Protein AF-A0A2N3FZ22-F1 (afdb_monomer_lite)

Radius of gyration: 22.44 Å; chains: 1; bounding box: 53×67×43 Å

Foldseek 3Di:
DDDDDDDDDDDDDDDDDDDDDDDDDDDDDDDDPDPDPPPPDDPPDDQDPDPLLVVLVVLLVVLVVLQAAPLQSVQSNVCSSVSHHDVVSLVVLVVQLQVLLVVLPFPDKDWDFADPDVVDTDTDIDTHHPPDPVVSVVSSVVSNVVSCSHGHVSVVVCNVPRDPDD

Secondary structure (DSSP, 8-state):
-----------------------PPPP---PPP-------PPPSS-----HHHHHHHHHHHHHHHTT--HHHHHHHHHHHHHTS--HHHHHTTHHHHHHHHHHTT-SEEE--EEEEETTEEEE--EEEPPS--HHHHHHHHHHHHHHHHHHTHHHHHHHHHPPP--

Sequence (166 aa):
MARMLAFALAVTLTLAACTDVSPGPSPLATEPPSVAESSSAAPDGAWEDTPEQQFFREMAFNAEYEGSSQAQIDVLIEAGRRGALDPQRVEDLLPPFFACLADAGAAGVTLPAIEVAPGLAYVDYRIDYPAGDGELKAELERAVFDCELEHFAFAWQAVNRQPAVQ

pLDDT: mean 79.6, std 18.99, range [38.94, 97.69]

Structure (mmCIF, N/CA/C/O backbone):
data_AF-A0A2N3FZ22-F1
#
_entry.id   AF-A0A2N3FZ22-F1
#
loop_
_atom_site.group_PDB
_atom_site.id
_atom_site.type_symbol
_atom_site.label_atom_id
_atom_site.label_alt_id
_atom_site.label_comp_id
_atom_site.label_asym_id
_atom_site.label_entity_id
_atom_site.label_seq_id
_atom_site.pdbx_PDB_ins_code
_atom_site.Cartn_x
_atom_site.Cartn_y
_atom_site.Cartn_z
_atom_site.occupancy
_atom_site.B_iso_or_equiv
_atom_site.auth_seq_id
_atom_site.auth_comp_id
_atom_site.auth_asym_id
_atom_site.auth_atom_id
_atom_site.pdbx_PDB_model_num
ATOM 1 N N . MET A 1 1 ? 29.821 -38.846 -11.316 1.00 42.34 1 MET A N 1
ATOM 2 C CA . MET A 1 1 ? 29.153 -38.410 -10.071 1.00 42.34 1 MET A CA 1
ATOM 3 C C . MET A 1 1 ? 30.031 -37.349 -9.421 1.00 42.34 1 MET A C 1
ATOM 5 O O . MET A 1 1 ? 30.994 -37.703 -8.757 1.00 42.34 1 MET A O 1
ATOM 9 N N . ALA A 1 2 ? 29.782 -36.068 -9.698 1.00 38.94 2 ALA A N 1
ATOM 10 C CA . ALA A 1 2 ? 30.567 -34.956 -9.163 1.00 38.94 2 ALA A CA 1
ATOM 11 C C . ALA A 1 2 ? 29.679 -34.157 -8.200 1.00 38.94 2 ALA A C 1
ATOM 13 O O . ALA A 1 2 ? 28.680 -33.578 -8.614 1.00 38.94 2 ALA A O 1
ATOM 14 N N . ARG A 1 3 ? 30.007 -34.200 -6.905 1.00 42.28 3 ARG A N 1
ATOM 15 C CA . ARG A 1 3 ? 29.373 -33.393 -5.856 1.00 42.28 3 ARG A CA 1
ATOM 16 C C . ARG A 1 3 ? 30.008 -32.002 -5.886 1.00 42.28 3 ARG A C 1
ATOM 18 O O . ARG A 1 3 ? 31.167 -31.869 -5.509 1.00 42.28 3 ARG A O 1
ATOM 25 N N . MET A 1 4 ? 29.268 -30.989 -6.334 1.00 41.72 4 MET A N 1
ATOM 26 C CA . MET A 1 4 ? 29.636 -29.589 -6.116 1.00 41.72 4 MET A CA 1
ATOM 27 C C . MET A 1 4 ? 29.158 -29.168 -4.723 1.00 41.72 4 MET A C 1
ATOM 29 O O . MET A 1 4 ? 27.966 -29.184 -4.432 1.00 41.72 4 MET A O 1
ATOM 33 N N . LEU A 1 5 ? 30.118 -28.849 -3.857 1.00 45.50 5 LEU A N 1
ATOM 34 C CA . LEU A 1 5 ? 29.916 -28.208 -2.561 1.00 45.50 5 LEU A CA 1
ATOM 35 C C . LEU A 1 5 ? 29.703 -26.709 -2.802 1.00 45.50 5 LEU A C 1
ATOM 37 O O . LEU A 1 5 ? 30.634 -26.018 -3.209 1.00 45.50 5 LEU A O 1
ATOM 41 N N . ALA A 1 6 ? 28.488 -26.215 -2.566 1.00 46.12 6 ALA A N 1
ATOM 42 C CA . ALA A 1 6 ? 28.219 -24.785 -2.504 1.00 46.12 6 ALA A CA 1
ATOM 43 C C . ALA A 1 6 ? 28.648 -24.258 -1.126 1.00 46.12 6 ALA A C 1
ATOM 45 O O . ALA A 1 6 ? 28.152 -24.706 -0.093 1.00 46.12 6 ALA A O 1
ATOM 46 N N . PHE A 1 7 ? 29.606 -23.333 -1.127 1.00 47.50 7 PHE A N 1
ATOM 47 C CA . PHE A 1 7 ? 30.018 -22.564 0.043 1.00 47.50 7 PHE A CA 1
ATOM 48 C C . PHE A 1 7 ? 28.922 -21.545 0.383 1.00 47.50 7 PHE A C 1
ATOM 50 O O . PHE A 1 7 ? 28.642 -20.651 -0.412 1.00 47.50 7 PHE A O 1
ATOM 57 N N . ALA A 1 8 ? 28.315 -21.668 1.563 1.00 46.22 8 ALA A N 1
ATOM 58 C CA . ALA A 1 8 ? 27.478 -20.621 2.137 1.00 46.22 8 ALA A CA 1
ATOM 59 C C . ALA A 1 8 ? 28.390 -19.565 2.779 1.00 46.22 8 ALA A C 1
ATOM 61 O O . ALA A 1 8 ? 29.117 -19.861 3.728 1.00 46.22 8 ALA A O 1
ATOM 62 N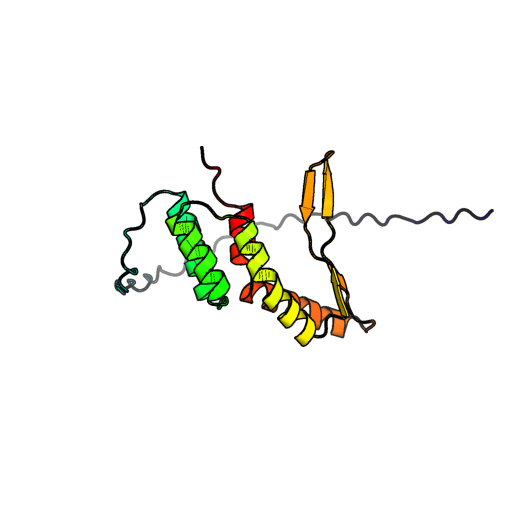 N . LEU A 1 9 ? 28.381 -18.345 2.241 1.00 47.53 9 LEU A N 1
ATOM 63 C CA . LEU A 1 9 ? 29.068 -17.204 2.837 1.00 47.53 9 LEU A CA 1
ATOM 64 C C . LEU A 1 9 ? 28.145 -16.601 3.908 1.00 47.53 9 LEU A C 1
ATOM 66 O O . LEU A 1 9 ? 27.136 -15.982 3.583 1.00 47.53 9 LEU A O 1
ATOM 70 N N . ALA A 1 10 ? 28.462 -16.813 5.184 1.00 44.16 10 ALA A N 1
ATOM 71 C CA . ALA A 1 10 ? 27.795 -16.136 6.292 1.00 44.16 10 ALA A CA 1
ATOM 72 C C . ALA A 1 10 ? 28.437 -14.755 6.488 1.00 44.16 10 ALA A C 1
ATOM 74 O O . ALA A 1 10 ? 29.621 -14.660 6.809 1.00 44.16 10 ALA A O 1
ATOM 75 N N . VAL A 1 11 ? 27.669 -13.686 6.273 1.00 45.72 11 VAL A N 1
ATOM 76 C CA . VAL A 1 11 ? 28.090 -12.316 6.586 1.00 45.72 11 VAL A CA 1
ATOM 77 C C . VAL A 1 11 ? 27.696 -12.022 8.030 1.00 45.72 11 VAL A C 1
ATOM 79 O O . VAL A 1 11 ? 26.521 -11.863 8.346 1.00 45.72 11 VAL A O 1
ATOM 82 N N . THR A 1 12 ? 28.686 -11.973 8.916 1.00 52.09 12 THR A N 1
ATOM 83 C CA . THR A 1 12 ? 28.509 -11.576 10.317 1.00 52.09 12 THR A CA 1
ATOM 84 C C . THR A 1 12 ? 28.612 -10.053 10.415 1.00 52.09 12 THR A C 1
ATOM 86 O O . THR A 1 12 ? 29.682 -9.495 10.177 1.00 52.09 12 THR A O 1
ATOM 89 N N . LEU A 1 13 ? 27.517 -9.369 10.762 1.00 43.94 13 LEU A N 1
ATOM 90 C CA . LEU A 1 13 ? 27.549 -7.944 11.105 1.00 43.94 13 LEU A CA 1
ATOM 91 C C . LEU A 1 13 ? 28.118 -7.777 12.522 1.00 43.94 13 LEU A C 1
ATOM 93 O O . LEU A 1 13 ? 27.486 -8.155 13.507 1.00 43.94 13 LEU A O 1
ATOM 97 N N . THR A 1 14 ? 29.307 -7.190 12.628 1.00 56.84 14 THR A N 1
ATOM 98 C CA . THR A 1 14 ? 29.885 -6.764 13.907 1.00 56.84 14 THR A CA 1
ATOM 99 C C . THR A 1 14 ? 29.378 -5.359 14.227 1.00 56.84 14 THR A C 1
ATOM 101 O O . THR A 1 14 ? 29.742 -4.407 13.537 1.00 56.84 14 THR A O 1
ATOM 104 N N . LEU A 1 15 ? 28.554 -5.207 15.271 1.00 51.06 15 LEU A N 1
ATOM 105 C CA . LEU A 1 15 ? 28.239 -3.891 15.834 1.00 51.06 15 LEU A CA 1
ATOM 106 C C . LEU A 1 15 ? 29.516 -3.299 16.444 1.00 51.06 15 LEU A C 1
ATOM 108 O O . LEU A 1 15 ? 29.990 -3.754 17.486 1.00 51.06 15 LEU A O 1
ATOM 112 N N . ALA A 1 16 ? 30.073 -2.281 15.793 1.00 55.12 16 ALA A N 1
ATOM 113 C CA . ALA A 1 16 ? 31.069 -1.417 16.403 1.00 55.12 16 ALA A CA 1
ATOM 114 C C . ALA A 1 16 ? 30.369 -0.513 17.428 1.00 55.12 16 ALA A C 1
ATOM 116 O O . ALA A 1 16 ? 29.436 0.216 17.096 1.00 55.12 16 ALA A O 1
ATOM 117 N N . ALA A 1 17 ? 30.816 -0.583 18.681 1.00 49.00 17 ALA A N 1
ATOM 118 C CA . ALA A 1 17 ? 30.417 0.340 19.729 1.00 49.00 17 ALA A CA 1
ATOM 119 C C . ALA A 1 17 ? 30.890 1.756 19.361 1.00 49.00 17 ALA A C 1
ATOM 121 O O . ALA A 1 17 ? 32.094 2.011 19.290 1.00 49.00 17 ALA A O 1
ATOM 122 N N . CYS A 1 18 ? 29.949 2.667 19.113 1.00 56.19 18 CYS A N 1
ATOM 123 C CA . CYS A 1 18 ? 30.251 4.086 18.984 1.00 56.19 18 CYS A CA 1
ATOM 124 C C . CYS A 1 18 ? 30.614 4.653 20.359 1.00 56.19 18 CYS A C 1
ATOM 126 O O . CYS A 1 18 ? 29.879 4.518 21.334 1.00 56.19 18 CYS A O 1
ATOM 128 N N . THR A 1 19 ? 31.789 5.263 20.398 1.00 52.03 19 THR A N 1
ATOM 129 C CA . THR A 1 19 ? 32.385 5.996 21.509 1.00 52.03 19 THR A CA 1
ATOM 130 C C . THR A 1 19 ? 31.601 7.259 21.861 1.00 52.03 19 THR A C 1
ATOM 132 O O . THR A 1 19 ? 31.130 7.960 20.967 1.00 52.03 19 THR A O 1
ATOM 135 N N . ASP A 1 20 ? 31.551 7.546 23.165 1.00 47.03 20 ASP A N 1
ATOM 136 C CA . ASP A 1 20 ? 31.135 8.790 23.823 1.00 47.03 20 ASP A CA 1
ATOM 137 C C . ASP A 1 20 ? 31.337 10.059 22.976 1.00 47.03 20 ASP A C 1
ATOM 139 O O . ASP A 1 20 ? 32.462 10.518 22.757 1.00 47.03 20 ASP A O 1
ATOM 143 N N . VAL A 1 21 ? 30.226 10.665 22.552 1.00 57.62 21 VAL A N 1
ATOM 144 C CA . VAL A 1 21 ? 30.180 12.053 22.085 1.00 57.62 21 VAL A CA 1
ATOM 145 C C . VAL A 1 21 ? 29.634 12.902 23.226 1.00 57.62 21 VAL A C 1
ATOM 147 O O . VAL A 1 21 ? 28.481 12.783 23.630 1.00 57.62 21 VAL A O 1
ATOM 150 N N . SER A 1 22 ? 30.507 13.760 23.743 1.00 58.19 22 SER A N 1
ATOM 151 C CA . SER A 1 22 ? 30.220 14.759 24.770 1.00 58.19 22 SER A CA 1
ATOM 152 C C . SER A 1 22 ? 29.113 15.725 24.303 1.00 58.19 22 SER A C 1
ATOM 154 O O . SER A 1 22 ? 29.231 16.262 23.195 1.00 58.19 22 SER A O 1
ATOM 156 N N . PRO A 1 23 ? 28.052 15.990 25.091 1.00 55.09 23 PRO A N 1
ATOM 157 C CA . PRO A 1 23 ? 27.015 16.937 24.698 1.00 55.09 23 PRO A CA 1
ATOM 158 C C . PRO A 1 23 ? 27.548 18.373 24.790 1.00 55.09 23 PRO A C 1
ATOM 160 O O . PRO A 1 23 ? 27.840 18.889 25.870 1.00 55.09 23 PRO A O 1
ATOM 163 N N . GLY A 1 24 ? 27.678 19.024 23.633 1.00 62.66 24 GLY A N 1
ATOM 164 C CA . GLY A 1 24 ? 27.854 20.473 23.548 1.00 62.66 24 GLY A CA 1
ATOM 165 C C . GLY A 1 24 ? 26.628 21.223 24.093 1.00 62.66 24 GLY A C 1
ATOM 166 O O . GLY A 1 24 ? 25.553 20.635 24.225 1.00 62.66 24 GLY A O 1
ATOM 167 N N . PRO A 1 25 ? 26.763 22.518 24.431 1.00 59.91 25 PRO A N 1
ATOM 168 C CA . PRO A 1 25 ? 25.665 23.303 24.981 1.00 59.91 25 PRO A CA 1
ATOM 169 C C . PRO A 1 25 ? 24.497 23.392 23.993 1.00 59.91 25 PRO A C 1
ATOM 171 O O . PRO A 1 25 ? 24.679 23.755 22.829 1.00 59.91 25 PRO A O 1
ATOM 174 N N . SER A 1 26 ? 23.300 23.070 24.487 1.00 65.38 26 SER A N 1
ATOM 175 C CA . SER A 1 26 ? 22.042 23.130 23.747 1.00 65.38 26 SER A CA 1
ATOM 176 C C . SER A 1 26 ? 21.821 24.523 23.145 1.00 65.38 26 SER A C 1
ATOM 178 O O . SER A 1 26 ? 21.842 25.508 23.892 1.00 65.38 26 SER A O 1
ATOM 180 N N . PRO A 1 27 ? 21.575 24.647 21.828 1.00 59.81 27 PRO A N 1
ATOM 181 C CA . PRO A 1 27 ? 21.061 25.889 21.280 1.00 59.81 27 PRO A CA 1
ATOM 182 C C . PRO A 1 27 ? 19.674 26.163 21.873 1.00 59.81 27 PRO A C 1
ATOM 184 O O . PRO A 1 27 ? 18.856 25.260 22.051 1.00 59.81 27 PRO A O 1
ATOM 187 N N . LEU A 1 28 ? 19.466 27.427 22.231 1.00 56.03 28 LEU A N 1
ATOM 188 C CA . LEU A 1 28 ? 18.249 27.986 22.809 1.00 56.03 28 LEU A CA 1
ATOM 189 C C . LEU A 1 28 ? 16.992 27.479 22.090 1.00 56.03 28 LEU A C 1
ATOM 191 O O . LEU A 1 28 ? 16.902 27.529 20.863 1.00 56.03 28 LEU A O 1
ATOM 195 N N . ALA A 1 29 ? 16.031 27.020 22.894 1.00 54.34 29 ALA A N 1
ATOM 196 C CA . ALA A 1 29 ? 14.697 26.622 22.477 1.00 54.34 29 ALA A CA 1
ATOM 197 C C . ALA A 1 29 ? 14.060 27.734 21.633 1.00 54.34 29 ALA A C 1
ATOM 199 O O . ALA A 1 29 ? 13.662 28.778 22.146 1.00 54.34 29 ALA A O 1
ATOM 200 N N . THR A 1 30 ? 14.004 27.507 20.325 1.00 56.47 30 THR A N 1
ATOM 201 C CA . THR A 1 30 ? 13.127 28.259 19.435 1.00 56.47 30 THR A CA 1
ATOM 202 C C . THR A 1 30 ? 11.763 27.608 19.583 1.00 56.47 30 THR A C 1
ATOM 204 O O . THR A 1 30 ? 11.611 26.432 19.254 1.00 56.47 30 THR A O 1
ATOM 207 N N . GLU A 1 31 ? 10.813 28.327 20.180 1.00 55.31 31 GLU A N 1
ATOM 208 C CA . GLU A 1 31 ? 9.428 27.874 20.296 1.00 55.31 31 GLU A CA 1
ATOM 209 C C . GLU A 1 31 ? 8.922 27.424 18.914 1.00 55.31 31 GLU A C 1
ATOM 211 O O . GLU A 1 31 ? 9.100 28.163 17.937 1.00 55.31 31 GLU A O 1
ATOM 216 N N . PRO A 1 32 ? 8.333 26.220 18.788 1.00 59.06 32 PRO A N 1
ATOM 217 C CA . PRO A 1 32 ? 7.691 25.833 17.543 1.00 59.06 32 PRO A CA 1
ATOM 218 C C . PRO A 1 32 ? 6.557 26.824 17.243 1.00 59.06 32 PRO A C 1
ATOM 220 O O . PRO A 1 32 ? 5.902 27.304 18.175 1.00 59.06 32 PRO A O 1
ATOM 223 N N . PRO A 1 33 ? 6.306 27.157 15.965 1.00 52.34 33 PRO A N 1
ATOM 224 C CA . PRO A 1 33 ? 5.162 27.979 15.616 1.00 52.34 33 PRO A CA 1
ATOM 225 C C . PRO A 1 33 ? 3.894 27.309 16.149 1.00 52.34 33 PRO A C 1
ATOM 227 O O . PRO A 1 33 ? 3.631 26.141 15.864 1.00 52.34 33 PRO A O 1
ATOM 230 N N . SER A 1 34 ? 3.135 28.066 16.944 1.00 53.44 34 SER A N 1
ATOM 231 C CA . SER A 1 34 ? 1.773 27.727 17.344 1.00 53.44 34 SER A CA 1
ATOM 232 C C . SER A 1 34 ? 1.002 27.325 16.091 1.00 53.44 34 SER A C 1
ATOM 234 O O . SER A 1 34 ? 0.791 28.147 15.194 1.00 53.44 34 SER A O 1
ATOM 236 N N . VAL A 1 35 ? 0.656 26.043 16.000 1.00 53.12 35 VAL A N 1
ATOM 237 C CA . VAL A 1 35 ? -0.224 25.525 14.960 1.00 53.12 35 VAL A CA 1
ATOM 238 C C . VAL A 1 35 ? -1.570 26.187 15.209 1.00 53.12 35 VAL A C 1
ATOM 240 O O . VAL A 1 35 ? -2.310 25.813 16.114 1.00 53.12 35 VAL A O 1
ATOM 243 N N . ALA A 1 36 ? -1.848 27.243 14.449 1.00 44.25 36 ALA A N 1
ATOM 244 C CA . ALA A 1 36 ? -3.189 27.767 14.335 1.00 44.25 36 ALA A CA 1
ATOM 245 C C . ALA A 1 36 ? -4.083 26.598 13.913 1.00 44.25 36 ALA A C 1
ATOM 247 O O . ALA A 1 36 ? -3.813 25.960 12.893 1.00 44.25 36 ALA A O 1
ATOM 248 N N . GLU A 1 37 ? -5.103 26.317 14.725 1.00 47.75 37 GLU A N 1
ATOM 249 C CA . GLU A 1 37 ? -6.208 25.414 14.423 1.00 47.75 37 GLU A CA 1
ATOM 250 C C . GLU A 1 37 ? -6.767 25.747 13.034 1.00 47.75 37 GLU A C 1
ATOM 252 O O . GLU A 1 37 ? -7.660 26.577 12.867 1.00 47.75 37 GLU A O 1
ATOM 257 N N . SER A 1 38 ? -6.229 25.095 12.005 1.00 47.50 38 SER A N 1
ATOM 258 C CA . SER A 1 38 ? -6.905 24.961 10.727 1.00 47.50 38 SER A CA 1
ATOM 259 C C . SER A 1 38 ? -7.963 23.895 10.932 1.00 47.50 38 SER A C 1
ATOM 261 O O . SER A 1 38 ? -7.767 22.714 10.659 1.00 47.50 38 SER A O 1
ATOM 263 N N . SER A 1 39 ? -9.079 24.354 11.493 1.00 53.88 39 SER A N 1
ATOM 264 C CA . SER A 1 39 ? -10.363 23.677 11.463 1.00 53.88 39 SER A CA 1
ATOM 265 C C . SER A 1 39 ? -10.751 23.471 9.999 1.00 53.88 39 SER A C 1
ATOM 267 O O . SER A 1 39 ? -11.382 24.319 9.368 1.00 53.88 39 SER A O 1
ATOM 269 N N . SER A 1 40 ? -10.303 22.353 9.432 1.00 47.66 40 SER A N 1
ATOM 270 C CA . SER A 1 40 ? -11.003 21.715 8.330 1.00 47.66 40 SER A CA 1
ATOM 271 C C . SER A 1 40 ? -12.009 20.775 8.981 1.00 47.66 40 SER A C 1
ATOM 273 O O . SER A 1 40 ? -11.656 19.856 9.720 1.00 47.66 40 SER A O 1
ATOM 275 N N . ALA A 1 41 ? -13.288 21.102 8.824 1.00 45.25 41 ALA A N 1
ATOM 276 C CA . ALA A 1 41 ? -14.372 20.287 9.335 1.00 45.25 41 ALA A CA 1
ATOM 277 C C . ALA A 1 41 ? -14.225 18.870 8.767 1.00 45.25 41 ALA A C 1
ATOM 279 O O . ALA A 1 41 ? -14.287 18.676 7.552 1.00 45.25 41 ALA A O 1
ATOM 280 N N . ALA A 1 42 ? -14.010 17.892 9.649 1.00 50.47 42 ALA A N 1
ATOM 281 C CA . ALA A 1 42 ? -14.091 16.492 9.274 1.00 50.47 42 ALA A CA 1
ATOM 282 C C . ALA A 1 42 ? -15.484 16.233 8.658 1.00 50.47 42 ALA A C 1
ATOM 284 O O . ALA A 1 42 ? -16.477 16.722 9.206 1.00 50.47 42 ALA A O 1
ATOM 285 N N . PRO A 1 43 ? -15.579 15.510 7.529 1.00 53.09 43 PRO A N 1
ATOM 286 C CA . PRO A 1 43 ? -16.854 15.236 6.877 1.00 53.09 43 PRO A CA 1
ATOM 287 C C . PRO A 1 43 ? -17.811 14.504 7.827 1.00 53.09 43 PRO A C 1
ATOM 289 O O . PRO A 1 43 ? -17.390 13.622 8.576 1.00 53.09 43 PRO A O 1
ATOM 292 N N . ASP A 1 44 ? -19.084 14.905 7.776 1.00 49.72 44 ASP A N 1
ATOM 293 C CA . ASP A 1 44 ? -20.184 14.530 8.671 1.00 49.72 44 ASP A CA 1
ATOM 294 C C . ASP A 1 44 ? -20.212 13.034 9.029 1.00 49.72 44 ASP A C 1
ATOM 296 O O . ASP A 1 44 ? -20.684 12.177 8.281 1.00 49.72 44 ASP A O 1
ATOM 300 N N . GLY A 1 45 ? -19.697 12.742 10.217 1.00 55.12 45 GLY A N 1
ATOM 301 C CA . GLY A 1 45 ? -19.611 11.423 10.826 1.00 55.12 45 GLY A CA 1
ATOM 302 C C . GLY A 1 45 ? -18.650 11.537 11.996 1.00 55.12 45 GLY A C 1
ATOM 303 O O . GLY A 1 45 ? -17.438 11.536 11.798 1.00 55.12 45 GLY A O 1
ATOM 304 N N . ALA A 1 46 ? -19.175 11.748 13.204 1.00 58.03 46 ALA A N 1
ATOM 305 C CA . ALA A 1 46 ? -18.342 11.867 14.392 1.00 58.03 46 ALA A CA 1
ATOM 306 C C . ALA A 1 46 ? -17.580 10.553 14.583 1.00 58.03 46 ALA A C 1
ATOM 308 O O . ALA A 1 46 ? -18.169 9.527 14.908 1.00 58.03 46 ALA A O 1
ATOM 309 N N . TRP A 1 47 ? -16.281 10.592 14.320 1.00 63.53 47 TRP A N 1
ATOM 310 C CA . TRP A 1 47 ? -15.360 9.534 14.687 1.00 63.53 47 TRP A CA 1
ATOM 311 C C . TRP A 1 47 ? -15.459 9.318 16.196 1.00 63.53 47 TRP A C 1
ATOM 313 O O . TRP A 1 47 ? -15.451 10.288 16.956 1.00 63.53 47 TRP A O 1
ATOM 323 N N . GLU A 1 48 ? -15.563 8.072 16.632 1.00 66.75 48 GLU A N 1
ATOM 324 C CA . GLU A 1 48 ? -15.435 7.760 18.047 1.00 66.75 48 GLU A CA 1
ATOM 325 C C . GLU A 1 48 ? -13.945 7.785 18.409 1.00 66.75 48 GLU A C 1
ATOM 327 O O . GLU A 1 48 ? -13.096 7.277 17.676 1.00 66.75 48 GLU A O 1
ATOM 332 N N . ASP A 1 49 ? -13.596 8.362 19.556 1.00 78.38 49 ASP A N 1
ATOM 333 C CA . ASP A 1 49 ? -12.199 8.489 19.990 1.00 78.38 49 ASP A CA 1
ATOM 334 C C . ASP A 1 49 ? -11.639 7.175 20.568 1.00 78.38 49 ASP A C 1
ATOM 336 O O . ASP A 1 49 ? -10.993 7.160 21.616 1.00 78.38 49 ASP A O 1
ATOM 340 N N . THR A 1 50 ? -11.876 6.049 19.895 1.00 90.81 50 THR A N 1
ATOM 341 C CA . THR A 1 50 ? -11.217 4.781 20.236 1.00 90.81 50 THR A CA 1
ATOM 342 C C . THR A 1 50 ? -9.766 4.780 19.731 1.00 90.81 50 THR A C 1
ATOM 344 O O . THR A 1 50 ? -9.473 5.414 18.708 1.00 90.81 50 THR A O 1
ATOM 347 N N . PRO A 1 51 ? -8.837 4.082 20.412 1.00 91.38 51 PRO A N 1
ATOM 348 C CA . PRO A 1 51 ? -7.449 3.966 19.960 1.00 91.38 51 PRO A CA 1
ATOM 349 C C . PRO A 1 51 ? -7.313 3.442 18.522 1.00 91.38 51 PRO A C 1
ATOM 351 O O . PRO A 1 51 ? -6.465 3.913 17.767 1.00 91.38 51 PRO A O 1
ATOM 354 N N . GLU A 1 52 ? -8.171 2.507 18.117 1.00 91.56 52 GLU A N 1
ATOM 355 C CA . GLU A 1 52 ? -8.178 1.913 16.781 1.00 91.56 52 GLU A CA 1
ATOM 356 C C . GLU A 1 52 ? -8.553 2.945 15.712 1.00 91.56 52 GLU A C 1
ATOM 358 O O . GLU A 1 52 ? -7.875 3.071 14.692 1.00 91.56 52 GLU A O 1
ATOM 363 N N . GLN A 1 53 ? -9.607 3.729 15.953 1.00 92.56 53 GLN A N 1
ATOM 364 C CA . GLN A 1 53 ? -10.033 4.777 15.023 1.00 92.56 53 GLN A CA 1
ATOM 365 C C . GLN A 1 53 ? -8.997 5.911 14.929 1.00 92.56 53 GLN A C 1
ATOM 367 O O . GLN A 1 53 ? -8.778 6.457 13.844 1.00 92.56 53 GLN A O 1
ATOM 372 N N . GLN A 1 54 ? -8.310 6.240 16.032 1.00 92.25 54 GLN A N 1
ATOM 373 C CA . GLN A 1 54 ? -7.195 7.199 16.030 1.00 92.25 54 GLN A CA 1
ATOM 374 C C . GLN A 1 54 ? -6.007 6.697 15.196 1.00 92.25 54 GLN A C 1
ATOM 376 O O . GLN A 1 54 ? -5.487 7.457 14.381 1.00 92.25 54 GLN A O 1
ATOM 381 N N . PHE A 1 55 ? -5.634 5.418 15.326 1.00 94.38 55 PHE A N 1
ATOM 382 C CA . PHE A 1 55 ? -4.552 4.809 14.547 1.00 94.38 55 PHE A CA 1
ATOM 383 C C . PHE A 1 55 ? -4.767 4.957 13.035 1.00 94.38 55 PHE A C 1
ATOM 385 O O . PHE A 1 55 ? -3.893 5.450 12.324 1.00 94.38 55 PHE A O 1
ATOM 392 N N . PHE A 1 56 ? -5.943 4.580 12.528 1.00 95.62 56 PHE A N 1
ATOM 393 C CA . PHE A 1 56 ? -6.218 4.677 11.091 1.00 95.62 56 PHE A CA 1
ATOM 394 C C . PHE A 1 56 ? -6.299 6.122 10.597 1.00 95.62 56 PHE A C 1
ATOM 396 O O . PHE A 1 56 ? -5.914 6.398 9.462 1.00 95.62 56 PHE A O 1
ATOM 403 N N . ARG A 1 57 ? -6.748 7.056 11.442 1.00 92.81 57 ARG A N 1
ATOM 404 C CA . ARG A 1 57 ? -6.733 8.482 11.108 1.00 92.81 57 ARG A CA 1
ATOM 405 C C . ARG A 1 57 ? -5.312 9.011 10.951 1.00 92.81 57 ARG A C 1
ATOM 407 O O . ARG A 1 57 ? -5.045 9.736 10.000 1.00 92.81 57 ARG A O 1
ATOM 414 N N . GLU A 1 58 ? -4.410 8.636 11.853 1.00 95.19 58 GLU A N 1
ATOM 415 C CA . GLU A 1 58 ? -2.998 9.008 11.754 1.00 95.19 58 GLU A CA 1
ATOM 416 C C . GLU A 1 58 ? -2.342 8.376 10.519 1.00 95.19 58 GLU A C 1
ATOM 418 O O . GLU A 1 58 ? -1.634 9.059 9.783 1.00 95.19 58 GLU A O 1
ATOM 423 N N . MET A 1 59 ? -2.653 7.112 10.209 1.00 96.50 59 MET A N 1
ATOM 424 C CA . MET A 1 59 ? -2.200 6.469 8.969 1.00 96.50 59 MET A CA 1
ATOM 425 C C . MET A 1 59 ? -2.715 7.186 7.714 1.00 96.50 59 MET A C 1
ATOM 427 O O . MET A 1 59 ? -1.943 7.374 6.779 1.00 96.50 59 MET A O 1
ATOM 431 N N . ALA A 1 60 ? -3.985 7.608 7.687 1.00 96.81 60 ALA A N 1
ATOM 432 C CA . ALA A 1 60 ? -4.556 8.361 6.568 1.00 96.81 60 ALA A CA 1
ATOM 433 C C . ALA A 1 60 ? -3.892 9.738 6.405 1.00 96.81 60 ALA A C 1
ATOM 435 O O . ALA A 1 60 ? -3.546 10.117 5.290 1.00 96.81 60 ALA A O 1
ATOM 436 N N . PHE A 1 61 ? -3.663 10.451 7.512 1.00 96.62 61 PHE A N 1
ATOM 437 C CA . PHE A 1 61 ? -2.948 11.728 7.510 1.00 96.62 61 PHE A CA 1
ATOM 438 C C . PHE A 1 61 ? -1.512 11.576 6.989 1.00 96.62 61 PHE A C 1
ATOM 440 O O . PHE A 1 61 ? -1.079 12.356 6.145 1.00 96.62 61 PHE A O 1
ATOM 447 N N . ASN A 1 62 ? -0.784 10.552 7.442 1.00 96.62 62 ASN A N 1
ATOM 448 C CA . ASN A 1 62 ? 0.574 10.283 6.968 1.00 96.62 62 ASN A CA 1
ATOM 449 C C . ASN A 1 62 ? 0.590 9.904 5.481 1.00 96.62 62 ASN A C 1
ATOM 451 O O . ASN A 1 62 ? 1.455 10.370 4.745 1.00 96.62 62 ASN A O 1
ATOM 455 N N . ALA A 1 63 ? -0.384 9.108 5.027 1.00 97.12 63 ALA A N 1
ATOM 456 C CA . ALA A 1 63 ? -0.535 8.763 3.619 1.00 97.12 63 ALA A CA 1
ATOM 457 C C . ALA A 1 63 ? -0.754 10.017 2.756 1.00 97.12 63 ALA A C 1
ATOM 459 O O . ALA A 1 63 ? -0.086 10.181 1.739 1.00 97.12 63 ALA A O 1
ATOM 460 N N . GLU A 1 64 ? -1.640 10.924 3.177 1.00 96.88 64 GLU A N 1
ATOM 461 C CA . GLU A 1 64 ? -1.870 12.206 2.500 1.00 96.88 64 GLU A CA 1
ATOM 462 C C . GLU A 1 64 ? -0.607 13.080 2.488 1.00 96.88 64 GLU A C 1
ATOM 464 O O . GLU A 1 64 ? -0.236 13.614 1.443 1.00 96.88 64 GLU A O 1
ATOM 469 N N . TYR A 1 65 ? 0.088 13.184 3.625 1.00 97.00 65 TYR A N 1
ATOM 470 C CA . TYR A 1 65 ? 1.320 13.964 3.753 1.00 97.00 65 TYR A CA 1
ATOM 471 C C . TYR A 1 65 ? 2.439 13.468 2.824 1.00 97.00 65 TYR A C 1
ATOM 473 O O . TYR A 1 65 ? 3.119 14.279 2.196 1.00 97.00 65 TYR A O 1
ATOM 481 N N . GLU A 1 66 ? 2.600 12.150 2.702 1.00 96.69 66 GLU A N 1
ATOM 482 C CA . GLU A 1 66 ? 3.600 11.507 1.835 1.00 96.69 66 GLU A CA 1
ATOM 483 C C . GLU A 1 66 ? 3.138 11.394 0.368 1.00 96.69 66 GLU A C 1
ATOM 485 O O . GLU A 1 66 ? 3.844 10.834 -0.467 1.00 96.69 66 GLU A O 1
ATOM 490 N N . GLY A 1 67 ? 1.964 11.940 0.025 1.00 95.88 67 GLY A N 1
ATOM 491 C CA . GLY A 1 67 ? 1.480 12.009 -1.356 1.00 95.88 67 GLY A CA 1
ATOM 492 C C . GLY A 1 67 ? 0.891 10.703 -1.897 1.00 95.88 67 GLY A C 1
ATOM 493 O O . GLY A 1 67 ? 0.937 10.462 -3.101 1.00 95.88 67 GLY A O 1
ATOM 494 N N . SER A 1 68 ? 0.326 9.863 -1.030 1.00 97.50 68 SER A N 1
ATOM 495 C CA . SER A 1 68 ? -0.395 8.652 -1.435 1.00 97.50 68 SER A CA 1
ATOM 496 C C . SER A 1 68 ? -1.612 8.967 -2.309 1.00 97.50 68 SER A C 1
ATOM 498 O O . SER A 1 68 ? -2.241 10.020 -2.206 1.00 97.50 68 SER A O 1
ATOM 500 N N . SER A 1 69 ? -2.006 8.004 -3.137 1.00 97.69 69 SER A N 1
ATOM 501 C CA . SER A 1 69 ? -3.216 8.085 -3.952 1.00 97.69 69 SER A CA 1
ATOM 502 C C . SER A 1 69 ? -4.491 8.183 -3.105 1.00 97.69 69 SER A C 1
ATOM 504 O O . SER A 1 69 ? -4.609 7.587 -2.030 1.00 97.69 69 SER A O 1
ATOM 506 N N . GLN A 1 70 ? -5.506 8.869 -3.645 1.00 97.69 70 GLN A N 1
ATOM 507 C CA . GLN A 1 70 ? -6.802 9.021 -2.973 1.00 97.69 70 GLN A CA 1
ATOM 508 C C . GLN A 1 70 ? -7.465 7.671 -2.663 1.00 97.69 70 GLN A C 1
ATOM 510 O O . GLN A 1 70 ? -8.084 7.525 -1.617 1.00 97.69 70 GLN A O 1
ATOM 515 N N . ALA A 1 71 ? -7.291 6.662 -3.524 1.00 97.50 71 ALA A N 1
ATOM 516 C CA . ALA A 1 71 ? -7.842 5.326 -3.298 1.00 97.50 71 ALA A CA 1
ATOM 517 C C . ALA A 1 71 ? -7.306 4.686 -2.004 1.00 97.50 71 ALA A C 1
ATOM 519 O O . ALA A 1 71 ? -8.070 4.107 -1.234 1.00 97.50 71 ALA A O 1
ATOM 520 N N . GLN A 1 72 ? -6.005 4.827 -1.738 1.00 97.38 72 GLN A N 1
ATOM 521 C CA . GLN A 1 72 ? -5.385 4.346 -0.505 1.00 97.38 72 GLN A CA 1
ATOM 522 C C . GLN A 1 72 ? -5.883 5.129 0.719 1.00 97.38 72 GLN A C 1
ATOM 524 O O . GLN A 1 72 ? -6.206 4.534 1.750 1.00 97.38 72 GLN A O 1
ATOM 529 N N . ILE A 1 73 ? -5.982 6.456 0.596 1.00 97.50 73 ILE A N 1
ATOM 530 C CA . ILE A 1 73 ? -6.490 7.333 1.658 1.00 97.50 73 ILE A CA 1
ATOM 531 C C . ILE A 1 73 ? -7.944 6.974 2.002 1.00 97.50 73 ILE A C 1
ATOM 533 O O . ILE A 1 73 ? -8.277 6.841 3.178 1.00 97.50 73 ILE A O 1
ATOM 537 N N . ASP A 1 74 ? -8.794 6.728 1.004 1.00 97.12 74 ASP A N 1
ATOM 538 C CA . ASP A 1 74 ? -10.199 6.355 1.194 1.00 97.12 74 ASP A CA 1
ATOM 539 C C . ASP A 1 74 ? -10.343 5.025 1.953 1.00 97.12 74 ASP A C 1
ATOM 541 O O . ASP A 1 74 ? -11.192 4.907 2.842 1.00 97.12 74 ASP A O 1
ATOM 545 N N . VAL A 1 75 ? -9.490 4.035 1.654 1.00 96.94 75 VAL A N 1
ATOM 546 C CA . VAL A 1 75 ? -9.439 2.756 2.386 1.00 96.94 75 VAL A CA 1
ATOM 547 C C . VAL A 1 75 ? -9.104 2.975 3.864 1.00 96.94 75 VAL A C 1
ATOM 549 O O . VAL A 1 75 ? -9.750 2.386 4.734 1.00 96.94 75 VAL A O 1
ATOM 552 N N . LEU A 1 76 ? -8.134 3.843 4.165 1.00 96.62 76 LEU A N 1
ATOM 553 C CA . LEU A 1 76 ? -7.724 4.158 5.538 1.00 96.62 76 LEU A CA 1
ATOM 554 C C . LEU A 1 76 ? -8.790 4.963 6.294 1.00 96.62 76 LEU A C 1
ATOM 556 O O . LEU A 1 76 ? -9.067 4.672 7.458 1.00 96.62 76 LEU A O 1
ATOM 560 N N . ILE A 1 77 ? -9.435 5.928 5.633 1.00 95.56 77 ILE A N 1
ATOM 561 C CA . ILE A 1 77 ? -10.543 6.702 6.207 1.00 95.56 77 ILE A CA 1
ATOM 562 C C . ILE A 1 77 ? -11.702 5.770 6.571 1.00 95.56 77 ILE A C 1
ATOM 564 O O . ILE A 1 77 ? -12.241 5.847 7.674 1.00 95.56 77 ILE A O 1
ATOM 568 N N . GLU A 1 78 ? -12.076 4.858 5.676 1.00 94.75 78 GLU A N 1
ATOM 569 C CA . GLU A 1 78 ? -13.146 3.900 5.951 1.00 94.75 78 GLU A CA 1
ATOM 570 C C . GLU A 1 78 ? -12.773 2.930 7.082 1.00 94.75 78 GLU A C 1
ATOM 572 O O . GLU A 1 78 ? -13.596 2.658 7.959 1.00 94.75 78 GLU A O 1
ATOM 577 N N . ALA A 1 79 ? -11.525 2.453 7.121 1.00 93.88 79 ALA A N 1
ATOM 578 C CA . ALA A 1 79 ? -11.037 1.625 8.221 1.00 93.88 79 ALA A CA 1
ATOM 579 C C . ALA A 1 79 ? -11.121 2.353 9.563 1.00 93.88 79 ALA A C 1
ATOM 581 O O . ALA A 1 79 ? -11.587 1.787 10.552 1.00 93.88 79 ALA A O 1
ATOM 582 N N . GLY A 1 80 ? -10.745 3.629 9.597 1.00 93.38 80 GLY A N 1
ATOM 583 C CA . GLY A 1 80 ? -10.828 4.412 10.815 1.00 93.38 80 GLY A CA 1
ATOM 584 C C . GLY A 1 80 ? -12.256 4.776 11.225 1.00 93.38 80 GLY A C 1
ATOM 585 O O . GLY A 1 80 ? -12.471 5.021 12.400 1.00 93.38 80 GLY A O 1
ATOM 586 N N . ARG A 1 81 ? -13.253 4.760 10.332 1.00 91.81 81 ARG A N 1
ATOM 587 C CA . ARG A 1 81 ? -14.670 4.847 10.746 1.00 91.81 81 ARG A CA 1
ATOM 588 C C . ARG A 1 81 ? -15.152 3.561 11.408 1.00 91.81 81 ARG A C 1
ATOM 590 O O . ARG A 1 81 ? -16.032 3.588 12.260 1.00 91.81 81 ARG A O 1
ATOM 597 N N . ARG A 1 82 ? -14.595 2.425 10.986 1.00 90.62 82 ARG A N 1
ATOM 598 C CA . ARG A 1 82 ? -14.966 1.087 11.465 1.00 90.62 82 ARG A CA 1
ATOM 599 C C . ARG A 1 82 ? -14.135 0.623 12.663 1.00 90.62 82 ARG A C 1
ATOM 601 O O . ARG A 1 82 ? -14.526 -0.338 13.316 1.00 90.62 82 ARG A O 1
ATOM 608 N N . GLY A 1 83 ? -12.994 1.265 12.917 1.00 91.62 83 GLY A N 1
ATOM 609 C CA . GLY A 1 83 ? -11.991 0.816 13.885 1.00 91.62 83 GLY A CA 1
ATOM 610 C C . GLY A 1 83 ? -11.255 -0.461 13.464 1.00 91.62 83 GLY A C 1
ATOM 611 O O . GLY A 1 83 ? -10.632 -1.103 14.299 1.00 91.62 83 GLY A O 1
ATOM 612 N N . ALA A 1 84 ? -11.338 -0.864 12.194 1.00 92.69 84 ALA A N 1
ATOM 613 C CA . ALA A 1 84 ? -10.686 -2.068 11.681 1.00 92.69 84 ALA A CA 1
ATOM 614 C C . ALA A 1 84 ? -10.496 -1.985 10.163 1.00 92.69 84 ALA A C 1
ATOM 616 O O . ALA A 1 84 ? -11.369 -1.480 9.449 1.00 92.69 84 ALA A O 1
ATOM 617 N N . LEU A 1 85 ? -9.393 -2.550 9.667 1.00 93.12 85 LEU A N 1
ATOM 618 C CA . LEU A 1 85 ? -9.109 -2.649 8.238 1.00 93.12 85 LEU A CA 1
ATOM 619 C C . LEU A 1 85 ? -9.282 -4.090 7.762 1.00 93.12 85 LEU A C 1
ATOM 621 O O . LEU A 1 85 ? -8.611 -5.007 8.234 1.00 93.12 85 LEU A O 1
ATOM 625 N N . ASP A 1 86 ? -10.188 -4.264 6.805 1.00 90.94 86 ASP A N 1
ATOM 626 C CA . ASP A 1 86 ? -10.403 -5.523 6.099 1.00 90.94 86 ASP A CA 1
ATOM 627 C C . ASP A 1 86 ? -9.267 -5.745 5.082 1.00 90.94 86 ASP A C 1
ATOM 629 O O . ASP A 1 86 ? -9.121 -4.918 4.175 1.00 90.94 86 ASP A O 1
ATOM 633 N N . PRO A 1 87 ? -8.478 -6.832 5.191 1.00 88.56 87 PRO A N 1
ATOM 634 C CA . PRO A 1 87 ? -7.400 -7.129 4.250 1.00 88.56 87 PRO A CA 1
ATOM 635 C C . PRO A 1 87 ? -7.848 -7.140 2.784 1.00 88.56 87 PRO A C 1
ATOM 637 O O . PRO A 1 87 ? -7.090 -6.708 1.918 1.00 88.56 87 PRO A O 1
ATOM 640 N N . GLN A 1 88 ? -9.100 -7.526 2.505 1.00 89.56 88 GLN A N 1
ATOM 641 C CA . GLN A 1 88 ? -9.636 -7.544 1.143 1.00 89.56 88 GLN A CA 1
ATOM 642 C C . GLN A 1 88 ? -9.637 -6.149 0.499 1.00 89.56 88 GLN A C 1
ATOM 644 O O . GLN A 1 88 ? -9.452 -6.022 -0.707 1.00 89.56 88 GLN A O 1
ATOM 649 N N . ARG A 1 89 ? -9.792 -5.082 1.296 1.00 93.38 89 ARG A N 1
ATOM 650 C CA . ARG A 1 89 ? -9.736 -3.697 0.800 1.00 93.38 89 ARG A CA 1
ATOM 651 C C . ARG A 1 89 ? -8.340 -3.273 0.370 1.00 93.38 89 ARG A C 1
ATOM 653 O O . ARG A 1 89 ? -8.215 -2.368 -0.445 1.00 93.38 89 ARG A O 1
ATOM 660 N N . VAL A 1 90 ? -7.304 -3.899 0.920 1.00 92.31 90 VAL A N 1
ATOM 661 C CA . VAL A 1 90 ? -5.921 -3.647 0.504 1.00 92.31 90 VAL A CA 1
ATOM 662 C C . VAL A 1 90 ? -5.607 -4.401 -0.784 1.00 92.31 90 VAL A C 1
ATOM 664 O O . VAL A 1 90 ? -4.898 -3.873 -1.634 1.00 92.31 90 VAL A O 1
ATOM 667 N N . GLU A 1 91 ? -6.198 -5.580 -0.990 1.00 91.00 91 GLU A N 1
ATOM 668 C CA . GLU A 1 91 ? -6.091 -6.299 -2.267 1.00 91.00 91 GLU A CA 1
ATOM 669 C C . GLU A 1 91 ? -6.671 -5.492 -3.441 1.00 91.00 91 GLU A C 1
ATOM 671 O O . GLU A 1 91 ? -6.106 -5.510 -4.536 1.00 91.00 91 GLU A O 1
ATOM 676 N N . ASP A 1 92 ? -7.731 -4.710 -3.205 1.00 93.75 92 ASP A N 1
ATOM 677 C CA . ASP A 1 92 ? -8.317 -3.802 -4.204 1.00 93.75 92 ASP A CA 1
ATOM 678 C C . ASP A 1 92 ? -7.343 -2.686 -4.658 1.00 93.75 92 ASP A C 1
ATOM 680 O O . ASP A 1 92 ? -7.544 -2.086 -5.716 1.00 93.75 92 ASP A O 1
ATOM 684 N N . LEU A 1 93 ? -6.272 -2.418 -3.896 1.00 94.94 93 LEU A N 1
ATOM 685 C CA . LEU A 1 93 ? -5.225 -1.438 -4.226 1.00 94.94 93 LEU A CA 1
ATOM 686 C C . LEU A 1 93 ? -4.083 -2.031 -5.068 1.00 94.94 93 LEU A C 1
ATOM 688 O O . LEU A 1 93 ? -3.248 -1.292 -5.590 1.00 94.94 93 LEU A O 1
ATOM 692 N N . LEU A 1 94 ? -4.034 -3.355 -5.239 1.00 93.38 94 LEU A N 1
ATOM 693 C CA . LEU A 1 94 ? -2.966 -4.021 -5.986 1.00 93.38 94 LEU A CA 1
ATOM 694 C C . LEU A 1 94 ? -3.000 -3.769 -7.507 1.00 93.38 94 LEU A C 1
ATOM 696 O O . LEU A 1 94 ? -1.930 -3.612 -8.094 1.00 93.38 94 LEU A O 1
ATOM 700 N N . PRO A 1 95 ? -4.161 -3.687 -8.191 1.00 94.44 95 PRO A N 1
ATOM 701 C CA . PRO A 1 95 ? -4.190 -3.410 -9.627 1.00 94.44 95 PRO A CA 1
ATOM 702 C C . PRO A 1 95 ? -3.486 -2.109 -10.062 1.00 94.44 95 PRO A C 1
ATOM 704 O O . PRO A 1 95 ? -2.675 -2.187 -10.989 1.00 94.44 95 PRO A O 1
ATOM 707 N N . PRO A 1 96 ? -3.728 -0.929 -9.447 1.00 95.25 96 PRO A N 1
ATOM 708 C CA . PRO A 1 96 ? -2.995 0.285 -9.815 1.00 95.25 96 PRO A CA 1
ATOM 709 C C . PRO A 1 96 ? -1.501 0.186 -9.484 1.00 95.25 96 PRO A C 1
ATOM 711 O O . PRO A 1 96 ? -0.681 0.628 -10.284 1.00 95.25 96 PRO A O 1
ATOM 714 N N . PHE A 1 97 ? -1.129 -0.483 -8.388 1.00 94.88 97 PHE A N 1
ATOM 715 C CA . PHE A 1 97 ? 0.271 -0.783 -8.086 1.00 94.88 97 PHE A CA 1
ATOM 716 C C . PHE A 1 97 ? 0.946 -1.601 -9.201 1.00 94.88 97 PHE A C 1
ATOM 718 O O . PHE A 1 97 ? 2.024 -1.239 -9.670 1.00 94.88 97 PHE A O 1
ATOM 725 N N . PHE A 1 98 ? 0.303 -2.665 -9.692 1.00 94.00 98 PHE A N 1
ATOM 726 C CA . PHE A 1 98 ? 0.853 -3.467 -10.791 1.00 94.00 98 PHE A CA 1
ATOM 727 C C . PHE A 1 98 ? 0.973 -2.681 -12.096 1.00 94.00 98 PHE A C 1
ATOM 729 O O . PHE A 1 98 ? 1.927 -2.896 -12.842 1.00 94.00 98 PHE A O 1
ATOM 736 N N . ALA A 1 99 ? 0.035 -1.771 -12.368 1.00 95.00 99 ALA A N 1
ATOM 737 C CA . ALA A 1 99 ? 0.129 -0.875 -13.515 1.00 95.00 99 ALA A CA 1
ATOM 738 C C . ALA A 1 99 ? 1.341 0.065 -13.389 1.00 95.00 99 ALA A C 1
ATOM 740 O O . ALA A 1 99 ? 2.136 0.143 -14.321 1.00 95.00 99 ALA A O 1
ATOM 741 N N . CYS A 1 100 ? 1.541 0.677 -12.217 1.00 96.25 100 CYS A N 1
ATOM 742 C CA . CYS A 1 100 ? 2.696 1.534 -11.936 1.00 96.25 100 CYS A CA 1
ATOM 743 C C . CYS A 1 100 ? 4.029 0.793 -12.138 1.00 96.25 100 CYS A C 1
ATOM 745 O O . CYS A 1 100 ? 4.932 1.292 -12.808 1.00 96.25 100 CYS A O 1
ATOM 747 N N . LEU A 1 101 ? 4.134 -0.4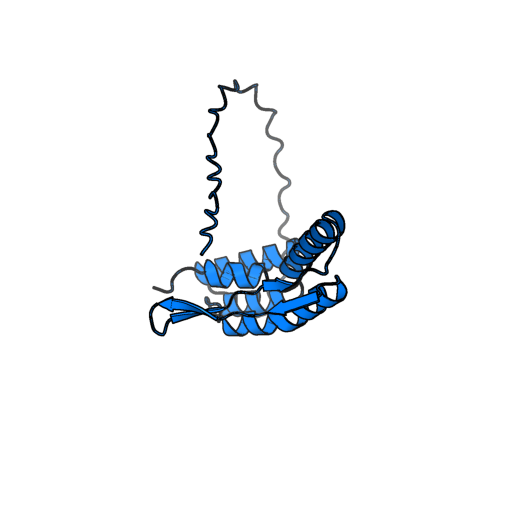48 -11.649 1.00 94.25 101 LEU A N 1
ATOM 748 C CA . LEU A 1 101 ? 5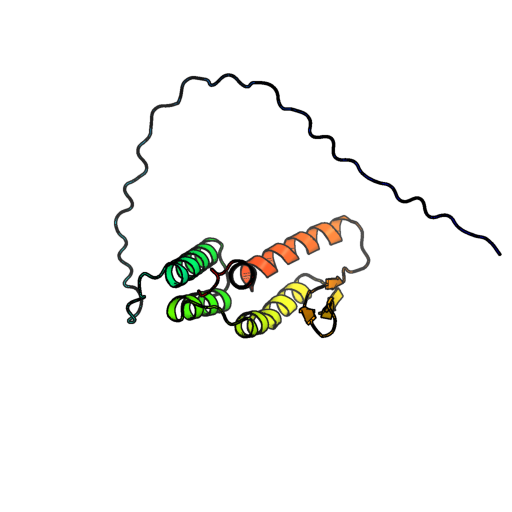.328 -1.273 -11.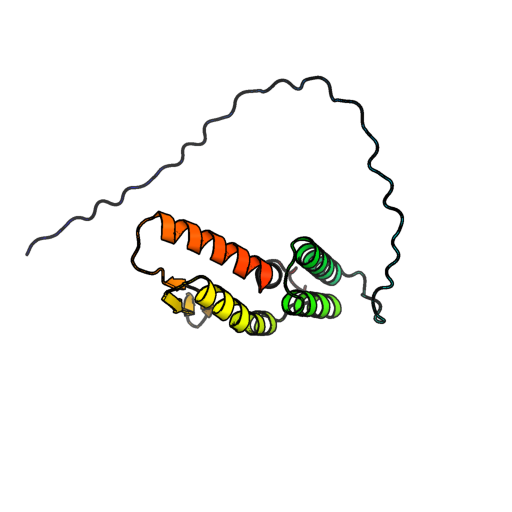854 1.00 94.25 101 LEU A CA 1
ATOM 749 C C . LEU A 1 101 ? 5.580 -1.617 -13.326 1.00 94.25 101 LEU A C 1
ATOM 751 O O . LEU A 1 101 ? 6.730 -1.626 -13.770 1.00 94.25 101 LEU A O 1
ATOM 755 N N . ALA A 1 102 ? 4.524 -1.921 -14.083 1.00 93.31 102 ALA A N 1
ATOM 756 C CA . ALA A 1 102 ? 4.646 -2.204 -15.508 1.00 93.31 102 ALA A CA 1
ATOM 757 C C . ALA A 1 102 ? 5.136 -0.968 -16.282 1.00 93.31 102 ALA A C 1
ATOM 759 O O . ALA A 1 102 ? 6.034 -1.092 -17.115 1.00 93.31 102 ALA A O 1
ATOM 760 N N . ASP A 1 103 ? 4.614 0.219 -15.957 1.00 94.81 103 ASP A N 1
ATOM 761 C CA . ASP A 1 103 ? 5.042 1.492 -16.549 1.00 94.81 103 ASP A CA 1
ATOM 762 C C . ASP A 1 103 ? 6.491 1.850 -16.175 1.00 94.81 103 ASP A C 1
ATOM 764 O O . ASP A 1 103 ? 7.225 2.406 -16.993 1.00 94.81 103 ASP A O 1
ATOM 768 N N . ALA A 1 104 ? 6.940 1.456 -14.978 1.00 92.62 104 ALA A N 1
ATOM 769 C CA . ALA A 1 104 ? 8.331 1.578 -14.541 1.00 92.62 104 ALA A CA 1
ATOM 770 C C . ALA A 1 104 ? 9.290 0.574 -15.216 1.00 92.62 104 ALA A C 1
ATOM 772 O O . ALA A 1 104 ? 10.506 0.675 -15.056 1.00 92.62 104 ALA A O 1
ATOM 773 N N . GLY A 1 105 ? 8.769 -0.391 -15.982 1.00 92.31 105 GLY A N 1
ATOM 774 C CA . GLY A 1 105 ? 9.570 -1.365 -16.722 1.00 92.31 105 GLY A CA 1
ATOM 775 C C . GLY A 1 105 ? 9.829 -2.683 -15.989 1.00 92.31 105 GLY A C 1
ATOM 776 O O . GLY A 1 105 ? 10.749 -3.415 -16.367 1.00 92.31 105 GLY A O 1
ATOM 777 N N . ALA A 1 106 ? 9.033 -3.025 -14.970 1.00 91.88 106 ALA A N 1
ATOM 778 C CA . ALA A 1 106 ? 9.056 -4.370 -14.402 1.00 91.88 106 ALA A CA 1
ATOM 779 C C . ALA A 1 106 ? 8.718 -5.417 -15.477 1.00 91.88 106 ALA A C 1
ATOM 781 O O . ALA A 1 106 ? 7.788 -5.252 -16.267 1.00 91.88 106 ALA A O 1
ATOM 782 N N . ALA A 1 107 ? 9.462 -6.525 -15.503 1.00 90.38 107 ALA A N 1
ATOM 783 C CA . ALA A 1 107 ? 9.228 -7.601 -16.467 1.00 90.38 107 ALA A CA 1
ATOM 784 C C . ALA A 1 107 ? 7.999 -8.450 -16.103 1.00 90.38 107 ALA A C 1
ATOM 786 O O . ALA A 1 107 ? 7.417 -9.111 -16.966 1.00 90.38 107 ALA A O 1
ATOM 787 N N . GLY A 1 108 ? 7.608 -8.436 -14.829 1.00 89.12 108 GLY A N 1
ATOM 788 C CA . GLY A 1 108 ? 6.449 -9.146 -14.319 1.00 89.12 108 GLY A CA 1
ATOM 789 C C . GLY A 1 108 ? 6.279 -8.957 -12.817 1.00 89.12 108 GLY A C 1
ATOM 790 O O . GLY A 1 108 ? 7.198 -8.537 -12.114 1.00 89.12 108 GLY A O 1
ATOM 791 N N . VAL A 1 109 ? 5.085 -9.286 -12.332 1.00 91.00 109 VAL A N 1
ATOM 792 C CA . VAL A 1 109 ? 4.781 -9.381 -10.904 1.00 91.00 109 VAL A CA 1
ATOM 793 C C . VAL A 1 109 ? 4.077 -10.707 -10.665 1.00 91.00 109 VAL A C 1
ATOM 795 O O . VAL A 1 109 ? 3.170 -11.083 -11.409 1.00 91.00 109 VAL A O 1
ATOM 798 N N . THR A 1 110 ? 4.495 -11.432 -9.634 1.00 90.88 110 THR A N 1
ATOM 799 C CA . THR A 1 110 ? 3.858 -12.682 -9.212 1.00 90.88 110 THR A CA 1
ATOM 800 C C . THR A 1 110 ? 3.407 -12.577 -7.766 1.00 90.88 110 THR A C 1
ATOM 802 O O . THR A 1 110 ? 4.075 -11.937 -6.960 1.00 90.88 110 THR A O 1
ATOM 805 N N . LEU A 1 111 ? 2.283 -13.218 -7.442 1.00 87.94 111 LEU A N 1
ATOM 806 C CA . LEU A 1 111 ? 1.710 -13.256 -6.096 1.00 87.94 111 LEU A CA 1
ATOM 807 C C . LEU A 1 111 ? 1.782 -14.678 -5.526 1.00 87.94 111 LEU A C 1
ATOM 809 O O . LEU A 1 111 ? 0.788 -15.410 -5.572 1.00 87.94 111 LEU A O 1
ATOM 813 N N . PRO A 1 112 ? 2.958 -15.153 -5.083 1.00 87.81 112 PRO A N 1
ATOM 814 C CA . PRO A 1 112 ? 3.049 -16.472 -4.480 1.00 87.81 112 PRO A CA 1
ATOM 815 C C . PRO A 1 112 ? 2.266 -16.531 -3.163 1.00 87.81 112 PRO A C 1
ATOM 817 O O . PRO A 1 112 ? 2.452 -15.708 -2.269 1.00 87.81 112 PRO A O 1
ATOM 820 N N . ALA A 1 113 ? 1.450 -17.573 -3.017 1.00 87.75 113 ALA A N 1
ATOM 821 C CA . ALA A 1 113 ? 0.975 -17.998 -1.708 1.00 87.75 113 ALA A CA 1
ATOM 822 C C . ALA A 1 113 ? 2.122 -18.712 -0.977 1.00 87.75 113 ALA A C 1
ATOM 824 O O . ALA A 1 113 ? 2.626 -19.738 -1.442 1.00 87.75 113 ALA A O 1
ATOM 825 N N . ILE A 1 114 ? 2.542 -18.161 0.156 1.00 88.12 114 ILE A N 1
ATOM 826 C CA . ILE A 1 114 ? 3.609 -18.691 1.001 1.00 88.12 114 ILE A CA 1
ATOM 827 C C . ILE A 1 114 ? 2.959 -19.386 2.196 1.00 88.12 114 ILE A C 1
ATOM 829 O O . ILE A 1 114 ? 2.431 -18.740 3.101 1.00 88.12 114 ILE A O 1
ATOM 833 N N . GLU A 1 115 ? 2.975 -20.719 2.186 1.00 91.31 115 GLU A N 1
ATOM 834 C CA . GLU A 1 115 ? 2.461 -21.536 3.286 1.00 91.31 115 GLU A CA 1
ATOM 835 C C . GLU A 1 115 ? 3.397 -21.448 4.502 1.00 91.31 115 GLU A C 1
ATOM 837 O O . GLU A 1 115 ? 4.586 -21.753 4.411 1.00 91.31 115 GLU A O 1
ATOM 842 N N . VAL A 1 116 ? 2.856 -21.034 5.650 1.00 88.06 116 VAL A N 1
ATOM 843 C CA . VAL A 1 116 ? 3.593 -20.912 6.923 1.00 88.06 116 VAL A CA 1
ATOM 844 C C . VAL A 1 116 ? 3.200 -21.994 7.928 1.00 88.06 116 VAL A C 1
ATOM 846 O O . VAL A 1 116 ? 3.975 -22.316 8.828 1.00 88.06 116 VAL A O 1
ATOM 849 N N . ALA A 1 117 ? 2.015 -22.584 7.765 1.00 89.25 117 ALA A N 1
ATOM 850 C CA . ALA A 1 117 ? 1.552 -23.760 8.492 1.00 89.25 117 ALA A CA 1
ATOM 851 C C . ALA A 1 117 ? 0.482 -24.491 7.658 1.00 89.25 117 ALA A C 1
ATOM 853 O O . ALA A 1 117 ? -0.079 -23.883 6.748 1.00 89.25 117 ALA A O 1
ATOM 854 N N . PRO A 1 118 ? 0.148 -25.759 7.964 1.00 94.62 118 PRO A N 1
ATOM 855 C CA . PRO A 1 118 ? -0.874 -26.493 7.220 1.00 94.62 118 PRO A CA 1
ATOM 856 C C . PRO A 1 118 ? -2.211 -25.745 7.143 1.00 94.62 118 PRO A C 1
ATOM 858 O O . PRO A 1 118 ? -2.880 -25.546 8.157 1.00 94.62 118 PRO A O 1
ATOM 861 N N . GLY A 1 119 ? -2.599 -25.346 5.930 1.00 89.50 119 GLY A N 1
ATOM 862 C CA . GLY A 1 119 ? -3.827 -24.580 5.679 1.00 89.50 119 GLY A CA 1
ATOM 863 C C . GLY A 1 119 ? -3.743 -23.085 6.014 1.00 89.50 119 GLY A C 1
ATOM 864 O O . GLY A 1 119 ? -4.765 -22.405 5.964 1.00 89.50 119 GLY A O 1
ATOM 865 N N . LEU A 1 120 ? -2.553 -22.571 6.337 1.00 81.19 120 LEU A N 1
ATOM 866 C CA . LEU A 1 120 ? -2.286 -21.161 6.606 1.00 81.19 120 LEU A CA 1
ATOM 867 C C . LEU A 1 120 ? -1.188 -20.653 5.667 1.00 81.19 120 LEU A C 1
ATOM 869 O O . LEU A 1 120 ? -0.022 -21.039 5.782 1.00 81.19 120 LEU A O 1
ATOM 873 N N . ALA A 1 121 ? -1.560 -19.752 4.763 1.00 87.19 121 ALA A N 1
ATOM 874 C CA . ALA A 1 121 ? -0.644 -19.089 3.846 1.00 87.19 121 ALA A CA 1
ATOM 875 C C . ALA A 1 121 ? -0.867 -17.577 3.874 1.00 87.19 121 ALA A C 1
ATOM 877 O O . ALA A 1 121 ? -1.986 -17.124 4.111 1.00 87.19 121 ALA A O 1
ATOM 878 N N . TYR A 1 122 ? 0.190 -16.815 3.610 1.00 81.25 122 TYR A N 1
ATOM 879 C CA . TYR A 1 122 ? 0.077 -15.394 3.287 1.00 81.25 122 TYR A CA 1
ATOM 880 C C . TYR A 1 122 ? 0.443 -15.170 1.820 1.00 81.25 122 TYR A C 1
ATOM 882 O O . TYR A 1 122 ? 1.148 -15.982 1.218 1.00 81.25 122 TYR A O 1
ATOM 890 N N . VAL A 1 123 ? -0.066 -14.090 1.237 1.00 79.25 123 VAL A N 1
ATOM 891 C CA . VAL A 1 123 ? 0.297 -13.670 -0.118 1.00 79.25 123 VAL A CA 1
ATOM 892 C C . VAL A 1 123 ? 1.404 -12.633 -0.004 1.00 79.25 123 VAL A C 1
ATOM 894 O O . VAL A 1 123 ? 1.276 -11.669 0.747 1.00 79.25 123 VAL A O 1
ATOM 897 N N . ASP A 1 124 ? 2.485 -12.859 -0.737 1.00 85.00 124 ASP A N 1
ATOM 898 C CA . ASP A 1 124 ? 3.542 -11.873 -0.965 1.00 85.00 124 ASP A CA 1
ATOM 899 C C . ASP A 1 124 ? 3.552 -11.499 -2.450 1.00 85.00 124 ASP A C 1
ATOM 901 O O . ASP A 1 124 ? 2.936 -12.200 -3.255 1.00 85.00 124 ASP A O 1
ATOM 905 N N . TYR A 1 125 ? 4.265 -10.444 -2.837 1.00 85.12 125 TYR A N 1
ATOM 906 C CA . TYR A 1 125 ? 4.540 -10.152 -4.243 1.00 85.12 125 TYR A CA 1
ATOM 907 C C . TYR A 1 125 ? 6.028 -10.279 -4.547 1.00 85.12 125 TYR A C 1
ATOM 909 O O . TYR A 1 125 ? 6.906 -9.976 -3.744 1.00 85.12 125 TYR A O 1
ATOM 917 N N . ARG A 1 126 ? 6.329 -10.751 -5.754 1.00 89.44 126 ARG A N 1
ATOM 918 C CA . ARG A 1 126 ? 7.688 -10.795 -6.289 1.00 89.44 126 ARG A CA 1
ATOM 919 C C . ARG A 1 126 ? 7.714 -10.071 -7.614 1.00 89.44 126 ARG A C 1
ATOM 921 O O . ARG A 1 126 ? 6.875 -10.328 -8.475 1.00 89.44 126 ARG A O 1
ATOM 928 N N . ILE A 1 127 ? 8.700 -9.202 -7.758 1.00 89.75 127 ILE A N 1
ATOM 929 C CA . ILE A 1 127 ? 8.906 -8.388 -8.948 1.00 89.75 127 ILE A CA 1
ATOM 930 C C . ILE A 1 127 ? 10.006 -9.048 -9.763 1.00 89.75 127 ILE A C 1
ATOM 932 O O . ILE A 1 127 ? 11.106 -9.297 -9.259 1.00 89.75 127 ILE A O 1
ATOM 936 N N . ASP A 1 128 ? 9.692 -9.354 -11.013 1.00 89.94 128 ASP A N 1
ATOM 937 C CA . ASP A 1 128 ? 10.661 -9.846 -11.972 1.00 89.94 128 ASP A CA 1
ATOM 938 C C . ASP A 1 128 ? 11.342 -8.646 -12.627 1.00 89.94 128 ASP A C 1
ATOM 940 O O . ASP A 1 128 ? 10.708 -7.796 -13.257 1.00 89.94 128 ASP A O 1
ATOM 944 N N . TYR A 1 129 ? 12.658 -8.582 -12.468 1.00 86.50 129 TYR A N 1
ATOM 945 C CA . TYR A 1 129 ? 13.480 -7.530 -13.048 1.00 86.50 129 TYR A CA 1
ATOM 946 C C . TYR A 1 129 ? 13.873 -7.935 -14.475 1.00 86.50 129 TYR A C 1
ATOM 948 O O . TYR A 1 129 ? 14.228 -9.100 -14.699 1.00 86.50 129 TYR A O 1
ATOM 956 N N . PRO A 1 130 ? 13.853 -7.009 -15.448 1.00 83.12 130 PRO A N 1
ATOM 957 C CA . PRO A 1 130 ? 14.432 -7.275 -16.758 1.00 83.12 130 PRO A CA 1
ATOM 958 C C . PRO A 1 130 ? 15.917 -7.640 -16.624 1.00 83.12 130 PRO A C 1
ATOM 960 O O . PRO A 1 130 ? 16.616 -7.184 -15.718 1.00 83.12 130 PRO A O 1
ATOM 963 N N . ALA A 1 131 ? 16.420 -8.469 -17.542 1.00 79.44 131 ALA A N 1
ATOM 964 C CA . ALA A 1 131 ? 17.851 -8.738 -17.615 1.00 79.44 131 ALA A CA 1
ATOM 965 C C . ALA A 1 131 ? 18.586 -7.429 -17.955 1.00 79.44 131 ALA A C 1
ATOM 967 O O . ALA A 1 131 ? 18.410 -6.891 -19.047 1.00 79.44 131 ALA A O 1
ATOM 968 N N . GLY A 1 132 ? 19.397 -6.925 -17.027 1.00 72.50 132 GLY A N 1
ATOM 969 C CA . GLY A 1 132 ? 20.097 -5.650 -17.159 1.00 72.50 132 GLY A CA 1
ATOM 970 C C . GLY A 1 132 ? 21.362 -5.591 -16.311 1.00 72.50 132 GLY A C 1
ATOM 971 O O . GLY A 1 132 ? 21.678 -6.523 -15.564 1.00 72.50 132 GLY A O 1
ATOM 972 N N . ASP A 1 133 ? 22.105 -4.499 -16.454 1.00 72.50 133 ASP A N 1
ATOM 973 C CA . ASP A 1 133 ? 23.157 -4.152 -15.505 1.00 72.50 133 ASP A CA 1
ATOM 974 C C . ASP A 1 133 ? 22.550 -3.712 -14.156 1.00 72.50 133 ASP A C 1
ATOM 976 O O . ASP A 1 133 ? 21.339 -3.545 -14.001 1.00 72.50 133 ASP A O 1
ATOM 980 N N . GLY A 1 134 ? 23.390 -3.603 -13.125 1.00 80.56 134 GLY A N 1
ATOM 981 C CA . GLY A 1 134 ? 22.929 -3.273 -11.772 1.00 80.56 134 GLY A CA 1
ATOM 982 C C . GLY A 1 134 ? 22.305 -1.878 -11.637 1.00 80.56 134 GLY A C 1
ATOM 983 O O . GLY A 1 134 ? 21.632 -1.630 -10.641 1.00 80.56 134 GLY A O 1
ATOM 984 N N . GLU A 1 135 ? 22.511 -0.991 -12.613 1.00 85.31 135 GLU A N 1
ATOM 985 C CA . GLU A 1 135 ? 21.967 0.370 -12.627 1.00 85.31 135 GLU A CA 1
ATOM 986 C C . GLU A 1 135 ? 20.465 0.347 -12.923 1.00 85.31 135 GLU A C 1
ATOM 988 O O . GLU A 1 135 ? 19.685 0.861 -12.123 1.00 85.31 135 GLU A O 1
ATOM 993 N N . LEU A 1 136 ? 20.043 -0.387 -13.960 1.00 82.25 136 LEU A N 1
ATOM 994 C CA . LEU A 1 136 ? 18.622 -0.584 -14.274 1.00 82.25 136 LEU A CA 1
ATOM 995 C C . LEU A 1 136 ? 17.852 -1.214 -13.104 1.00 82.25 136 LEU A C 1
ATOM 997 O O . LEU A 1 136 ? 16.703 -0.868 -12.831 1.00 82.25 136 LEU A O 1
ATOM 1001 N N . LYS A 1 137 ? 18.494 -2.141 -12.384 1.00 86.62 137 LYS A N 1
ATOM 1002 C CA . LYS A 1 137 ? 17.901 -2.744 -11.189 1.00 86.62 137 LYS A CA 1
ATOM 1003 C C . LYS A 1 137 ? 17.679 -1.705 -10.083 1.00 86.62 137 LYS A C 1
ATOM 1005 O O . LYS A 1 137 ? 16.609 -1.707 -9.488 1.00 86.62 137 LYS A O 1
ATOM 1010 N N . ALA A 1 138 ? 18.661 -0.846 -9.811 1.00 88.94 138 ALA A N 1
ATOM 1011 C CA . ALA A 1 138 ? 18.552 0.175 -8.770 1.00 88.94 138 ALA A CA 1
ATOM 1012 C C . ALA A 1 138 ? 17.480 1.229 -9.101 1.00 88.94 138 ALA A C 1
ATOM 1014 O O . ALA A 1 138 ? 16.750 1.668 -8.213 1.00 88.94 138 ALA A O 1
ATOM 1015 N N . GLU A 1 139 ? 17.355 1.611 -10.375 1.00 88.75 139 GLU A N 1
ATOM 1016 C CA . GLU A 1 139 ? 16.279 2.496 -10.836 1.00 88.75 139 GLU A CA 1
ATOM 1017 C C . GLU A 1 139 ? 14.903 1.856 -10.639 1.00 88.75 139 GLU A C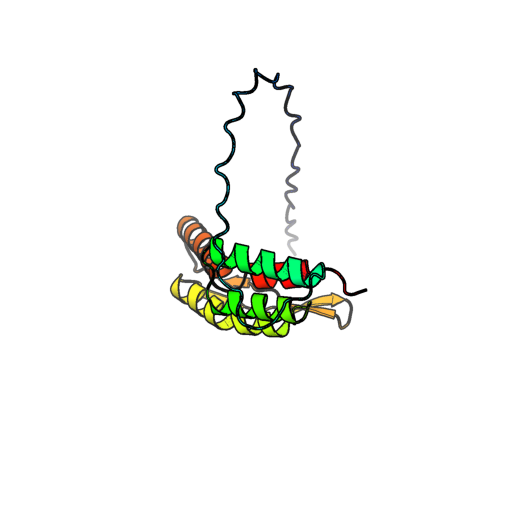 1
ATOM 1019 O O . GLU A 1 139 ? 14.002 2.498 -10.095 1.00 88.75 139 GLU A O 1
ATOM 1024 N N . LEU A 1 140 ? 14.754 0.575 -10.999 1.00 90.31 140 LEU A N 1
ATOM 1025 C CA . LEU A 1 140 ? 13.495 -0.135 -10.796 1.00 90.31 140 LEU A CA 1
ATOM 1026 C C . LEU A 1 140 ? 13.182 -0.320 -9.305 1.00 90.31 140 LEU A C 1
ATOM 1028 O O . LEU A 1 140 ? 12.046 -0.109 -8.911 1.00 90.31 140 LEU A O 1
ATOM 1032 N N . GLU A 1 141 ? 14.162 -0.637 -8.452 1.00 92.44 141 GLU A N 1
ATOM 1033 C CA . GLU A 1 141 ? 13.963 -0.729 -6.993 1.00 92.44 141 GLU A CA 1
ATOM 1034 C C . GLU A 1 141 ? 13.452 0.590 -6.392 1.00 92.44 141 GLU A C 1
ATOM 1036 O O . GLU A 1 141 ? 12.603 0.577 -5.501 1.00 92.44 141 GLU A O 1
ATOM 1041 N N . ARG A 1 142 ? 13.917 1.735 -6.903 1.00 94.19 142 ARG A N 1
ATOM 1042 C CA . ARG A 1 142 ? 13.380 3.039 -6.505 1.00 94.19 142 ARG A CA 1
ATOM 1043 C C . ARG A 1 142 ? 11.939 3.226 -6.974 1.00 94.19 142 ARG A C 1
ATOM 1045 O O . ARG A 1 142 ? 11.101 3.632 -6.177 1.00 94.19 142 ARG A O 1
ATOM 1052 N N . ALA A 1 143 ? 11.648 2.901 -8.231 1.00 94.19 143 ALA A N 1
ATOM 1053 C CA . ALA A 1 143 ? 10.293 3.004 -8.763 1.00 94.19 143 ALA A CA 1
ATOM 1054 C C . ALA A 1 143 ? 9.308 2.090 -8.018 1.00 94.19 143 ALA A C 1
ATOM 1056 O O . ALA A 1 143 ? 8.168 2.473 -7.796 1.00 94.19 143 ALA A O 1
ATOM 1057 N N . VAL A 1 144 ? 9.754 0.912 -7.574 1.00 94.50 144 VAL A N 1
ATOM 1058 C CA . VAL A 1 144 ? 8.959 0.007 -6.736 1.00 94.50 144 VAL A CA 1
ATOM 1059 C C . VAL A 1 144 ? 8.547 0.691 -5.439 1.00 94.50 144 VAL A C 1
ATOM 1061 O O . VAL A 1 144 ? 7.365 0.692 -5.115 1.00 94.50 144 VAL A O 1
ATOM 1064 N N . PHE A 1 145 ? 9.497 1.309 -4.735 1.00 95.12 145 PHE A N 1
ATOM 1065 C CA . PHE A 1 145 ? 9.210 2.043 -3.505 1.00 95.12 145 PHE A CA 1
ATOM 1066 C C . PHE A 1 145 ? 8.237 3.207 -3.740 1.00 95.12 145 PHE A C 1
ATOM 1068 O O . PHE A 1 145 ? 7.285 3.372 -2.979 1.00 95.12 145 PHE A O 1
ATOM 1075 N N . ASP A 1 146 ? 8.434 3.976 -4.813 1.00 96.69 146 ASP A N 1
ATOM 1076 C CA . ASP A 1 146 ? 7.551 5.095 -5.155 1.00 96.69 146 ASP A CA 1
ATOM 1077 C C . ASP A 1 146 ? 6.124 4.593 -5.485 1.00 96.69 146 ASP A C 1
ATOM 1079 O O . ASP A 1 146 ? 5.145 5.117 -4.952 1.00 96.69 146 ASP A O 1
ATOM 1083 N N . CYS A 1 147 ? 5.993 3.512 -6.266 1.00 97.00 147 CYS A N 1
ATOM 1084 C CA . CYS A 1 147 ? 4.706 2.872 -6.566 1.00 97.00 147 CYS A CA 1
ATOM 1085 C C . CYS A 1 147 ? 4.030 2.285 -5.312 1.00 97.00 147 CYS A C 1
ATOM 1087 O O . CYS A 1 147 ? 2.806 2.333 -5.183 1.00 97.00 147 CYS A O 1
ATOM 1089 N N . GLU A 1 148 ? 4.800 1.700 -4.391 1.00 96.12 148 GLU A N 1
ATOM 1090 C CA . GLU A 1 148 ? 4.294 1.201 -3.110 1.00 96.12 148 GLU A CA 1
ATOM 1091 C C . GLU A 1 148 ? 3.721 2.345 -2.277 1.00 96.12 148 GLU A C 1
ATOM 1093 O O . GLU A 1 148 ? 2.567 2.260 -1.844 1.00 96.12 148 GLU A O 1
ATOM 1098 N N . LEU A 1 149 ? 4.508 3.410 -2.077 1.00 97.00 149 LEU A N 1
ATOM 1099 C CA . LEU A 1 149 ? 4.089 4.602 -1.343 1.00 97.00 149 LEU A CA 1
ATOM 1100 C C . LEU A 1 149 ? 2.801 5.177 -1.925 1.00 97.00 149 LEU A C 1
ATOM 1102 O O . LEU A 1 149 ? 1.840 5.391 -1.185 1.00 97.00 149 LEU A O 1
ATOM 1106 N N . GLU A 1 150 ? 2.750 5.354 -3.245 1.00 97.50 150 GLU A N 1
ATOM 1107 C CA . GLU A 1 150 ? 1.585 5.917 -3.916 1.00 97.50 150 GLU A CA 1
ATOM 1108 C C . GLU A 1 150 ? 0.338 5.038 -3.731 1.00 97.50 150 GLU A C 1
ATOM 1110 O O . GLU A 1 150 ? -0.752 5.537 -3.421 1.00 97.50 150 GLU A O 1
ATOM 1115 N N . HIS A 1 151 ? 0.461 3.722 -3.903 1.00 96.88 151 HIS A N 1
ATOM 1116 C CA . HIS A 1 151 ? -0.720 2.888 -4.114 1.00 96.88 151 HIS A CA 1
ATOM 1117 C C . HIS A 1 151 ? -1.181 2.075 -2.910 1.00 96.88 151 HIS A C 1
ATOM 1119 O O . HIS A 1 151 ? -2.392 1.905 -2.771 1.00 96.88 151 HIS A O 1
ATOM 1125 N N . PHE A 1 152 ? -0.300 1.564 -2.043 1.00 93.69 152 PHE A N 1
ATOM 1126 C CA . PHE A 1 152 ? -0.768 0.643 -0.993 1.00 93.69 152 PHE A CA 1
ATOM 1127 C C . PHE A 1 152 ? 0.077 0.540 0.290 1.00 93.69 152 PHE A C 1
ATOM 1129 O O . PHE A 1 152 ? -0.359 -0.137 1.226 1.00 93.69 152 PHE A O 1
ATOM 1136 N N . ALA A 1 153 ? 1.243 1.188 0.393 1.00 95.50 153 ALA A N 1
ATOM 1137 C CA . ALA A 1 153 ? 2.180 0.999 1.505 1.00 95.50 153 ALA A CA 1
ATOM 1138 C C . ALA A 1 153 ? 1.581 1.294 2.891 1.00 95.50 153 ALA A C 1
ATOM 1140 O O . ALA A 1 153 ? 1.750 0.499 3.818 1.00 95.50 153 ALA A O 1
ATOM 1141 N N . PHE A 1 154 ? 0.864 2.406 3.057 1.00 96.56 154 PHE A N 1
ATOM 1142 C CA . PHE A 1 154 ? 0.209 2.763 4.317 1.00 96.56 154 PHE A CA 1
ATOM 1143 C C . PHE A 1 154 ? -0.942 1.818 4.649 1.00 96.56 154 PHE A C 1
ATOM 1145 O O . PHE A 1 154 ? -1.052 1.380 5.794 1.00 96.56 154 PHE A O 1
ATOM 1152 N N . ALA A 1 155 ? -1.763 1.441 3.667 1.00 95.19 155 ALA A N 1
ATOM 1153 C CA . ALA A 1 155 ? -2.834 0.467 3.877 1.00 95.19 155 ALA A CA 1
ATOM 1154 C C . ALA A 1 155 ? -2.279 -0.908 4.293 1.00 95.19 155 ALA A C 1
ATOM 1156 O O . ALA A 1 155 ? -2.769 -1.523 5.241 1.00 95.19 155 ALA A O 1
ATOM 1157 N N . TRP A 1 156 ? -1.195 -1.359 3.661 1.00 93.44 156 TRP A N 1
ATOM 1158 C CA . TRP A 1 156 ? -0.505 -2.597 4.019 1.00 93.44 156 TRP A CA 1
ATOM 1159 C C . TRP A 1 156 ? 0.114 -2.547 5.417 1.00 93.44 156 TRP A C 1
ATOM 1161 O O . TRP A 1 156 ? -0.031 -3.480 6.212 1.00 93.44 156 TRP A O 1
ATOM 1171 N N . GLN A 1 157 ? 0.784 -1.446 5.765 1.00 93.81 157 GLN A N 1
ATOM 1172 C CA . GLN A 1 157 ? 1.298 -1.238 7.119 1.00 93.81 157 GLN A CA 1
ATOM 1173 C C . GLN A 1 157 ? 0.167 -1.241 8.151 1.00 93.81 157 GLN A C 1
ATOM 1175 O O . GLN A 1 157 ? 0.325 -1.831 9.221 1.00 93.81 157 GLN A O 1
ATOM 1180 N N . ALA A 1 158 ? -0.976 -0.638 7.821 1.00 93.75 158 ALA A N 1
ATOM 1181 C CA . ALA A 1 158 ? -2.137 -0.592 8.691 1.00 93.75 158 ALA A CA 1
ATOM 1182 C C . ALA A 1 158 ? -2.721 -1.991 8.939 1.00 93.75 158 ALA A C 1
ATOM 1184 O O . ALA A 1 158 ? -2.980 -2.328 10.090 1.00 93.75 158 ALA A O 1
ATOM 1185 N N . VAL A 1 159 ? -2.826 -2.854 7.918 1.00 91.00 159 VAL A N 1
ATOM 1186 C CA . VAL A 1 159 ? -3.255 -4.259 8.101 1.00 91.00 159 VAL A CA 1
ATOM 1187 C C . VAL A 1 159 ? -2.353 -5.001 9.085 1.00 91.00 159 VAL A C 1
ATOM 1189 O O . VAL A 1 159 ? -2.853 -5.726 9.944 1.00 91.00 159 VAL A O 1
ATOM 1192 N N . ASN A 1 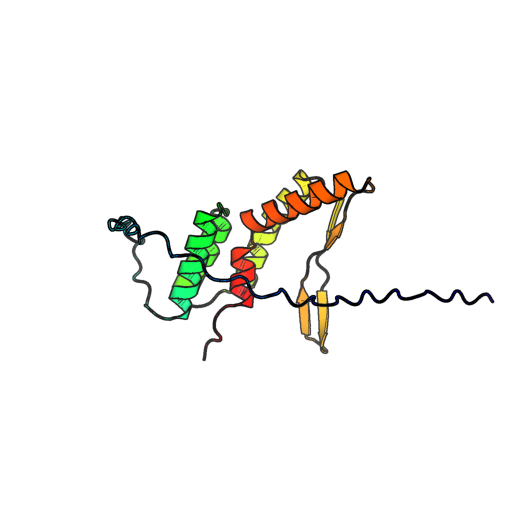160 ? -1.038 -4.804 8.980 1.00 86.88 160 ASN A N 1
ATOM 1193 C CA . ASN A 1 160 ? -0.042 -5.525 9.775 1.00 86.88 160 ASN A CA 1
ATOM 1194 C C . ASN A 1 160 ? 0.129 -4.990 11.204 1.00 86.88 160 ASN A C 1
ATOM 1196 O O . ASN A 1 160 ? 0.633 -5.705 12.070 1.00 86.88 160 ASN A O 1
ATOM 1200 N N . ARG A 1 161 ? -0.222 -3.721 11.443 1.00 90.69 161 ARG A N 1
ATOM 1201 C CA . ARG A 1 161 ? 0.021 -3.022 12.717 1.00 90.69 161 ARG A CA 1
ATOM 1202 C C . ARG A 1 161 ? -1.244 -2.570 13.435 1.00 90.69 161 ARG A C 1
ATOM 1204 O O . ARG A 1 161 ? -1.120 -1.986 14.510 1.00 90.69 161 ARG A O 1
ATOM 1211 N N . GLN A 1 162 ? -2.426 -2.812 12.867 1.00 88.75 162 GLN A N 1
ATOM 1212 C CA . GLN A 1 162 ? -3.679 -2.461 13.526 1.00 88.75 162 GLN A CA 1
ATOM 1213 C C . GLN A 1 162 ? -3.733 -3.070 14.940 1.00 88.75 162 GLN A C 1
ATOM 1215 O O . GLN A 1 162 ? -3.316 -4.221 15.122 1.00 88.75 162 GLN A O 1
ATOM 1220 N N . PRO A 1 163 ? -4.213 -2.321 15.950 1.00 80.88 163 PRO A N 1
ATOM 1221 C CA . PRO A 1 163 ? -4.357 -2.845 17.301 1.00 80.88 163 PRO A CA 1
ATOM 1222 C C . PRO A 1 163 ? -5.245 -4.092 17.299 1.00 80.88 163 PRO A C 1
ATOM 1224 O O . PRO A 1 163 ? -6.242 -4.159 16.579 1.00 80.88 163 PRO A O 1
ATOM 1227 N N . ALA A 1 164 ? -4.883 -5.099 18.095 1.00 72.88 164 ALA A N 1
ATOM 1228 C CA . ALA A 1 164 ? -5.726 -6.277 18.243 1.00 72.88 164 ALA A CA 1
ATOM 1229 C C . ALA A 1 164 ? -7.059 -5.858 18.877 1.00 72.88 164 ALA A C 1
ATOM 1231 O O . ALA A 1 164 ? -7.065 -5.353 20.000 1.00 72.88 164 ALA A O 1
ATOM 1232 N N . VAL A 1 165 ? -8.167 -6.086 18.167 1.00 59.41 165 VAL A N 1
ATOM 1233 C CA . VAL A 1 165 ? -9.517 -5.917 18.718 1.00 59.41 165 VAL A CA 1
ATOM 1234 C C . VAL A 1 165 ? -9.656 -6.906 19.879 1.00 59.41 165 VAL A C 1
ATOM 1236 O O . VAL A 1 165 ? -9.642 -8.119 19.654 1.00 59.41 165 VAL A O 1
ATOM 1239 N N . GLN A 1 166 ? -9.690 -6.394 21.112 1.00 50.56 166 GLN A N 1
ATOM 1240 C CA . GLN A 1 166 ? -9.881 -7.192 22.331 1.00 50.56 166 GLN A CA 1
ATOM 1241 C C . GLN A 1 166 ? -11.357 -7.472 22.600 1.00 50.56 166 GLN A C 1
ATOM 1243 O O . GLN A 1 166 ? -12.184 -6.560 22.379 1.00 50.56 166 GLN A O 1
#